Protein AF-A0A1Q8QLP8-F1 (afdb_monomer)

Organism: NCBI:txid1888891

Nearest PDB structures (foldseek):
  2b5a-assembly1_A  TM=9.177E-01  e=2.809E-03  [Bacillus] caldolyticus
  1y7y-assembly1_B  TM=9.613E-01  e=7.771E-03  Aeromonas hydrophila
  8ezt-assembly1_D-2  TM=8.370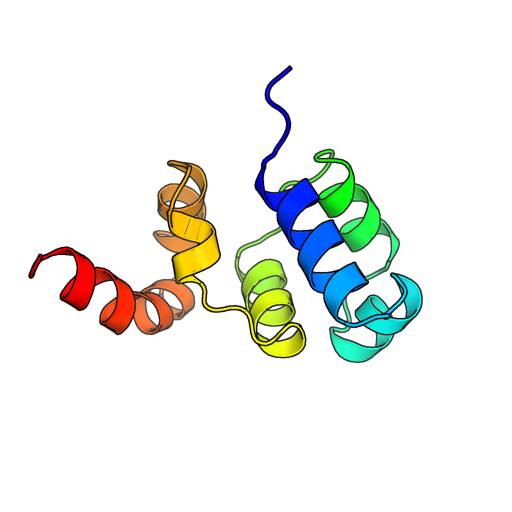E-01  e=3.727E-03  Legionella pneumophila
  5woq-assembly2_C  TM=6.975E-01  e=9.207E-03  Mycolicibacterium smegmatis MC2 155
  3ivp-assembly2_C  TM=6.157E-01  e=3.944E-03  Clostridioides difficile 630

Sequence (95 aa):
MNECHFGRNLKRWRLDRGITLRELERRTGLKRQYLFRIEQGLYKGTPNQWIRLFKELNVSIDKFTSDSDYAERVFRSSLKARSLMANVWDKSSRE

Secondary structure (DSSP, 8-state):
----HHHHHHHHHHHHTT--HHHHHHHH---HHHHHHHHTTS----HHHHHHHHHHHT--THHHHTT-HHHHHHHTT-HHHHHHHHHHHTTTT--

Radius of gyration: 13.34 Å; Cα contacts (8 Å, |Δi|>4): 74; chains: 1; bounding box: 30×37×33 Å

pLDDT: mean 76.85, std 19.15, range [36.81, 97.88]

Mean predicted aligne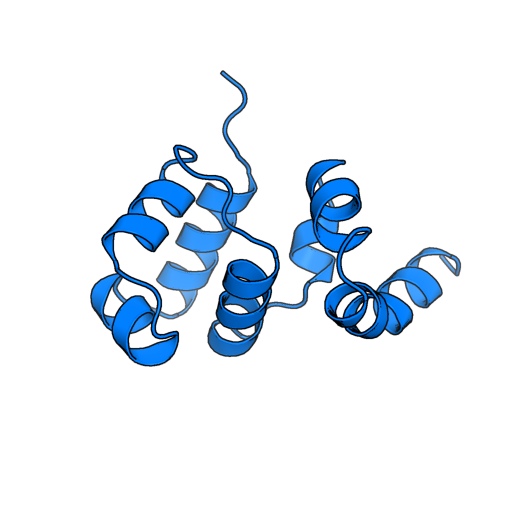d error: 8.78 Å

Solvent-accessible surface area (backbone atoms only — not comparable to full-atom values): 5616 Å² total; per-residue (Å²): 131,89,73,43,64,64,13,50,50,52,49,48,57,37,52,80,66,76,49,51,61,65,52,49,16,71,75,58,73,47,58,44,70,58,56,50,30,22,42,70,46,76,34,89,74,53,62,69,56,50,54,43,49,28,64,73,64,71,43,64,68,66,81,59,49,82,82,45,72,62,44,56,66,52,33,72,78,32,73,71,46,43,64,69,38,54,74,55,58,61,57,71,74,74,115

InterPro domains:
  IPR001387 Cro/C1-type, helix-turn-helix domain [PF01381] (10-64)
  IPR001387 Cro/C1-type, helix-turn-helix domain [PS50943] (10-64)
  IPR001387 Cro/C1-type, helix-turn-helix domain [SM00530] (9-64)
  IPR001387 Cro/C1-type, helix-turn-helix domain [cd00093] (7-64)
  IPR010982 Lambda repressor-like, DNA-binding domain superfamily [G3DSA:1.10.260.40] (3-85)
  IPR010982 Lambda repressor-like, DNA-binding domain superfamily [SSF47413] (3-69)

Foldseek 3Di:
DPFPVQLCVLVVLCVVVVHDLVRLCVQLVDDSVQNVCSNRVVHVDAPSSVVSSCVSSVNQCLVVPPDDPVSVVRQVVDPVSCVSCVVVVVVVVPD

Structure (mmCIF, N/CA/C/O backbone):
data_AF-A0A1Q8QLP8-F1
#
_entry.id   AF-A0A1Q8QLP8-F1
#
loop_
_atom_site.group_PDB
_atom_site.id
_atom_site.type_symbol
_atom_site.label_atom_id
_atom_site.label_alt_id
_atom_site.label_comp_id
_atom_site.label_asym_id
_atom_site.label_entity_id
_atom_site.label_seq_id
_atom_site.pdbx_PDB_ins_code
_atom_site.Cartn_x
_atom_site.Cartn_y
_atom_site.Cartn_z
_atom_site.occupancy
_atom_site.B_iso_or_equiv
_atom_site.auth_seq_id
_atom_site.auth_comp_id
_atom_site.auth_asym_id
_atom_site.auth_atom_id
_atom_site.pdbx_PDB_model_num
ATOM 1 N N . MET A 1 1 ? 5.286 -13.369 -17.493 1.00 36.81 1 MET A N 1
ATOM 2 C CA . MET A 1 1 ? 5.326 -12.042 -16.838 1.00 36.81 1 MET A CA 1
ATOM 3 C C . MET A 1 1 ? 4.806 -12.227 -15.424 1.00 36.81 1 MET A C 1
ATOM 5 O O . MET A 1 1 ? 3.672 -12.656 -15.281 1.00 36.81 1 MET A O 1
ATOM 9 N N . ASN A 1 2 ? 5.627 -11.994 -14.397 1.00 42.56 2 ASN A N 1
ATOM 10 C CA . ASN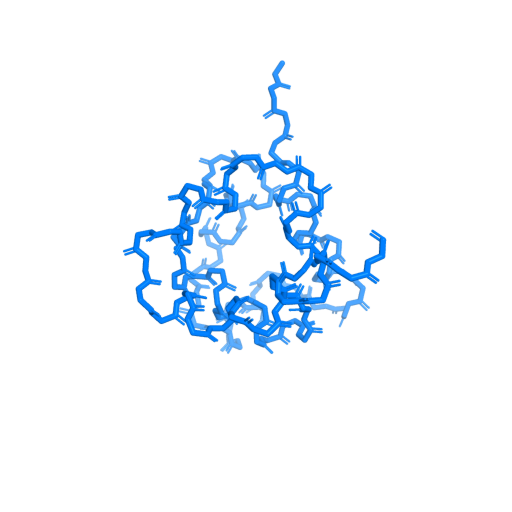 A 1 2 ? 5.206 -12.198 -13.007 1.00 42.56 2 ASN A CA 1
ATOM 11 C C . ASN A 1 2 ? 4.366 -11.002 -12.560 1.00 42.56 2 ASN A C 1
ATOM 13 O O . ASN A 1 2 ? 4.878 -9.974 -12.119 1.00 42.56 2 ASN A O 1
ATOM 17 N N . GLU A 1 3 ? 3.065 -11.133 -12.769 1.00 47.34 3 GLU A N 1
ATOM 18 C CA . GLU A 1 3 ? 2.038 -10.168 -12.422 1.00 47.34 3 GLU A CA 1
ATOM 19 C C . GLU A 1 3 ? 2.086 -9.917 -10.906 1.00 47.34 3 GLU A C 1
ATOM 21 O O . GLU A 1 3 ? 1.739 -10.786 -10.110 1.00 47.34 3 GLU A O 1
ATOM 26 N N . CYS A 1 4 ? 2.575 -8.745 -10.484 1.00 58.34 4 CYS A N 1
ATOM 27 C CA . CYS A 1 4 ? 2.753 -8.414 -9.069 1.00 58.34 4 CYS A CA 1
ATOM 28 C C . CYS A 1 4 ? 1.394 -8.483 -8.347 1.00 58.34 4 CYS A C 1
ATOM 30 O O . CYS A 1 4 ? 0.583 -7.559 -8.451 1.00 58.34 4 CYS A O 1
ATOM 32 N N . HIS A 1 5 ? 1.135 -9.586 -7.634 1.00 69.19 5 HIS A N 1
ATOM 33 C CA . HIS A 1 5 ? -0.124 -9.859 -6.928 1.00 69.19 5 HIS A CA 1
ATOM 34 C C . HIS A 1 5 ? -0.515 -8.700 -5.992 1.00 69.19 5 HIS A C 1
ATOM 36 O O . HIS A 1 5 ? -1.690 -8.363 -5.861 1.00 69.19 5 HIS A O 1
ATOM 42 N N . PHE A 1 6 ? 0.473 -7.985 -5.449 1.00 77.19 6 PHE A N 1
ATOM 43 C CA . PHE A 1 6 ? 0.272 -6.814 -4.594 1.00 77.19 6 PHE A CA 1
ATOM 44 C C . PHE A 1 6 ? -0.423 -5.641 -5.276 1.00 77.19 6 PHE A C 1
ATOM 46 O O . PHE A 1 6 ? -1.278 -5.003 -4.665 1.00 77.19 6 PHE A O 1
ATOM 53 N N . GLY A 1 7 ? -0.092 -5.357 -6.537 1.00 85.69 7 GLY A N 1
ATOM 54 C CA . GLY A 1 7 ? -0.741 -4.284 -7.291 1.00 85.69 7 GLY A CA 1
ATOM 55 C C . GLY A 1 7 ? -2.225 -4.567 -7.513 1.00 85.69 7 GLY A C 1
ATOM 56 O O . GLY A 1 7 ? -3.075 -3.701 -7.294 1.00 85.69 7 GLY A O 1
ATOM 57 N N . ARG A 1 8 ? -2.541 -5.819 -7.859 1.00 86.62 8 ARG A N 1
ATOM 58 C CA . ARG A 1 8 ? -3.920 -6.299 -8.021 1.00 86.62 8 ARG A CA 1
ATOM 59 C C . ARG A 1 8 ? -4.702 -6.239 -6.713 1.00 86.62 8 ARG A C 1
ATOM 61 O O . ARG A 1 8 ? -5.819 -5.724 -6.704 1.00 86.62 8 ARG A O 1
ATOM 68 N N . ASN A 1 9 ? -4.098 -6.682 -5.612 1.00 88.25 9 ASN A N 1
ATOM 69 C CA . ASN A 1 9 ? -4.712 -6.624 -4.286 1.00 88.25 9 ASN A CA 1
ATOM 70 C C . ASN A 1 9 ? -4.977 -5.182 -3.845 1.00 88.25 9 ASN A C 1
ATOM 72 O O . ASN A 1 9 ? -6.078 -4.885 -3.389 1.00 88.25 9 ASN A O 1
ATOM 76 N N . LEU A 1 10 ? -4.028 -4.266 -4.069 1.00 91.69 10 LEU A N 1
ATOM 77 C CA . LEU A 1 10 ? -4.229 -2.845 -3.787 1.00 91.69 10 LEU A CA 1
ATOM 78 C C . LEU A 1 10 ? -5.434 -2.286 -4.552 1.00 91.69 10 LEU A C 1
ATOM 80 O O . LEU A 1 10 ? -6.294 -1.635 -3.956 1.00 91.69 10 LEU A O 1
ATOM 84 N N . LYS A 1 11 ? -5.519 -2.574 -5.857 1.00 93.31 11 LYS A N 1
ATOM 85 C CA . LYS A 1 11 ? -6.649 -2.147 -6.689 1.00 93.31 11 LYS A CA 1
ATOM 86 C C . LYS A 1 11 ? -7.967 -2.702 -6.155 1.00 93.31 11 LYS A C 1
ATOM 88 O O . LYS A 1 11 ? -8.931 -1.950 -6.046 1.00 93.31 11 LYS A O 1
ATOM 93 N N . ARG A 1 12 ? -8.001 -3.987 -5.793 1.00 92.00 12 ARG A N 1
ATOM 94 C CA . ARG A 1 12 ? -9.182 -4.638 -5.214 1.00 92.00 12 ARG A CA 1
ATOM 95 C C . ARG A 1 12 ? -9.615 -3.958 -3.915 1.00 92.00 12 ARG A C 1
ATOM 97 O O . ARG A 1 12 ? -10.729 -3.461 -3.856 1.00 92.00 12 ARG A O 1
ATOM 104 N N . TRP A 1 13 ? -8.724 -3.817 -2.934 1.00 93.12 13 TRP A N 1
ATOM 105 C CA . TRP A 1 13 ? -9.041 -3.165 -1.654 1.00 93.12 13 TRP A CA 1
ATOM 106 C C . TRP A 1 13 ? -9.512 -1.718 -1.818 1.00 93.12 13 TRP A C 1
ATOM 108 O O . TRP A 1 13 ? -10.379 -1.251 -1.080 1.00 93.12 13 TRP A O 1
ATOM 118 N N . ARG A 1 14 ? -8.947 -0.994 -2.792 1.00 95.38 14 ARG A N 1
ATOM 119 C CA . ARG A 1 14 ? -9.376 0.367 -3.119 1.00 95.38 14 ARG A CA 1
ATOM 120 C C . ARG A 1 14 ? -10.802 0.387 -3.679 1.00 95.38 14 ARG A C 1
ATOM 122 O O . ARG A 1 14 ? -11.596 1.243 -3.289 1.00 95.38 14 ARG A O 1
ATOM 129 N N . LEU A 1 15 ? -11.115 -0.524 -4.599 1.00 95.50 15 LEU A N 1
ATOM 130 C CA . LEU A 1 15 ? -12.434 -0.622 -5.227 1.00 95.50 15 LEU A CA 1
ATOM 131 C C . LEU A 1 15 ? -13.504 -1.135 -4.260 1.00 95.50 15 LEU A C 1
ATOM 133 O O . LEU A 1 15 ? -14.598 -0.582 -4.259 1.00 95.50 15 LEU A O 1
ATOM 137 N N . ASP A 1 16 ? -13.169 -2.080 -3.378 1.00 93.81 16 ASP A N 1
ATOM 138 C CA . ASP A 1 16 ? -14.063 -2.575 -2.317 1.00 93.81 16 ASP A CA 1
ATOM 139 C C . ASP A 1 16 ? -14.497 -1.447 -1.360 1.00 93.81 16 ASP A C 1
ATOM 141 O O . ASP A 1 16 ? -15.553 -1.508 -0.737 1.00 93.81 16 ASP A O 1
ATOM 145 N N . ARG A 1 17 ? -13.696 -0.377 -1.266 1.00 93.06 17 ARG A N 1
ATOM 146 C CA . ARG A 1 17 ? -13.998 0.843 -0.499 1.00 93.06 17 ARG A CA 1
ATOM 147 C C . ARG A 1 17 ? -14.678 1.946 -1.308 1.00 93.06 17 ARG A C 1
ATOM 149 O O . ARG A 1 17 ? -14.922 3.020 -0.765 1.00 93.06 17 ARG A O 1
ATOM 156 N N . GLY A 1 18 ? -14.923 1.732 -2.599 1.00 96.31 18 GLY A N 1
ATOM 157 C CA . GLY A 1 18 ? -15.567 2.711 -3.476 1.00 96.31 18 GLY A CA 1
ATOM 158 C C . GLY A 1 18 ? -14.762 3.997 -3.699 1.00 96.31 18 GLY A C 1
ATOM 159 O O . GLY A 1 18 ? -15.339 5.020 -4.058 1.00 96.31 18 GLY A O 1
ATOM 160 N N . ILE A 1 19 ? -13.439 3.987 -3.486 1.00 97.19 19 ILE A N 1
ATOM 161 C CA . ILE A 1 19 ? -12.608 5.197 -3.595 1.00 9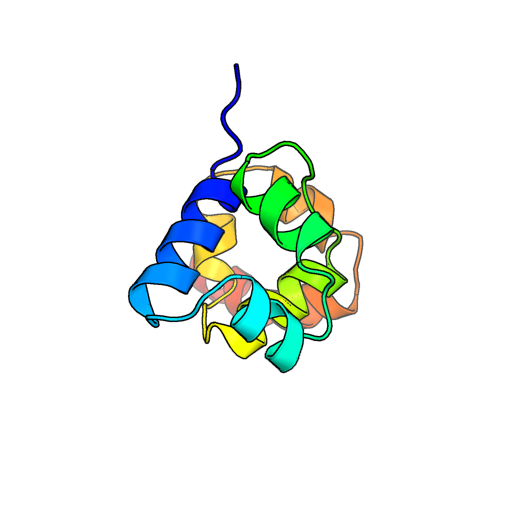7.19 19 ILE A CA 1
ATOM 162 C C . ILE A 1 19 ? -11.777 5.230 -4.884 1.00 97.19 19 ILE A C 1
ATOM 164 O O . ILE A 1 19 ? -11.287 4.219 -5.395 1.00 97.19 19 ILE A O 1
ATOM 168 N N . THR A 1 20 ? -11.575 6.431 -5.425 1.00 97.88 20 THR A N 1
ATOM 169 C CA . THR A 1 20 ? -10.729 6.648 -6.609 1.00 97.88 20 THR A CA 1
ATOM 170 C C . THR A 1 20 ? -9.246 6.720 -6.233 1.00 97.88 20 THR A C 1
ATOM 172 O O . THR A 1 20 ? -8.891 6.903 -5.071 1.00 97.88 20 THR A O 1
ATOM 175 N N . LEU A 1 21 ? -8.345 6.642 -7.219 1.00 97.81 21 LEU A N 1
ATOM 176 C CA . LEU A 1 21 ? -6.913 6.875 -6.978 1.00 97.81 21 LEU A CA 1
ATOM 177 C C . LEU A 1 21 ? -6.612 8.305 -6.491 1.00 97.81 21 LEU A C 1
ATOM 179 O O . LEU A 1 21 ? -5.661 8.495 -5.740 1.00 97.81 21 LEU A O 1
ATOM 183 N N . ARG A 1 22 ? -7.403 9.306 -6.909 1.00 97.62 22 ARG A N 1
ATOM 184 C CA . ARG A 1 22 ? -7.272 10.692 -6.418 1.00 97.62 22 ARG A CA 1
ATOM 185 C C . ARG A 1 22 ? -7.681 10.797 -4.952 1.00 97.62 22 ARG A C 1
ATOM 187 O O . ARG A 1 22 ? -7.012 11.465 -4.175 1.00 97.62 22 ARG A O 1
ATOM 194 N N . GLU A 1 23 ? -8.751 10.105 -4.577 1.00 97.69 23 GLU A N 1
ATOM 195 C CA . GLU A 1 23 ? -9.194 10.060 -3.188 1.00 97.69 23 GLU A CA 1
ATOM 196 C C . GLU A 1 23 ? -8.182 9.312 -2.313 1.00 97.69 23 GLU A C 1
ATOM 198 O O . GLU A 1 23 ? -7.809 9.794 -1.247 1.00 97.69 23 GLU A O 1
ATOM 203 N N . LEU A 1 24 ? -7.643 8.190 -2.798 1.00 97.25 24 LEU A N 1
ATOM 204 C CA . LEU A 1 24 ? -6.579 7.475 -2.097 1.00 97.25 24 LEU A CA 1
ATOM 205 C C . LEU A 1 24 ? -5.313 8.336 -1.945 1.00 97.25 24 LEU A C 1
ATOM 207 O O . LEU A 1 24 ? -4.690 8.306 -0.885 1.00 97.25 24 LEU A O 1
ATOM 211 N N . GLU A 1 25 ? -4.951 9.142 -2.950 1.00 97.75 25 GLU A N 1
ATOM 212 C CA . GLU A 1 25 ? -3.876 10.138 -2.824 1.00 97.75 25 GLU A CA 1
ATOM 213 C C . GLU A 1 25 ? -4.171 11.139 -1.709 1.00 97.75 25 GLU A C 1
ATOM 215 O O . GLU A 1 25 ? -3.315 11.355 -0.854 1.00 97.75 25 GLU A O 1
ATOM 220 N N . ARG A 1 26 ? -5.377 11.717 -1.681 1.00 97.56 26 ARG A N 1
ATOM 221 C CA . ARG A 1 26 ? -5.771 12.709 -0.673 1.00 97.56 26 ARG A CA 1
ATOM 222 C C . ARG A 1 26 ? -5.681 12.152 0.747 1.00 97.56 26 ARG A C 1
ATOM 224 O O . ARG A 1 26 ? -5.212 12.845 1.643 1.00 97.56 26 ARG A O 1
ATOM 231 N N . ARG A 1 27 ? -6.106 10.904 0.949 1.00 96.44 27 ARG A N 1
ATOM 232 C CA . ARG A 1 27 ? -6.131 10.265 2.273 1.00 96.44 27 ARG A CA 1
ATOM 233 C C . ARG A 1 27 ? -4.768 9.770 2.730 1.00 96.44 27 ARG A C 1
ATOM 235 O O . ARG A 1 27 ? -4.393 9.927 3.885 1.00 96.44 27 ARG A O 1
ATOM 242 N N . THR A 1 28 ? -4.005 9.185 1.812 1.00 95.19 28 THR A N 1
ATOM 243 C CA . THR A 1 28 ? -2.703 8.610 2.157 1.00 95.19 28 THR A CA 1
ATOM 244 C C . THR A 1 28 ? -1.589 9.630 2.093 1.00 95.19 28 THR A C 1
ATOM 246 O O . THR A 1 28 ? -0.590 9.423 2.771 1.00 95.19 28 THR A O 1
ATOM 249 N N . GLY A 1 29 ? -1.718 10.687 1.284 1.00 96.12 29 GLY A N 1
ATOM 250 C CA . GLY A 1 29 ? -0.666 11.624 0.880 1.00 96.12 29 GLY A CA 1
ATOM 251 C C . GLY A 1 29 ? 0.326 11.045 -0.142 1.00 96.12 29 GLY A C 1
ATOM 252 O O . GLY A 1 29 ? 1.440 11.558 -0.271 1.00 96.12 29 GLY A O 1
ATOM 253 N N . LEU A 1 30 ? -0.009 9.931 -0.802 1.00 95.88 30 LEU A N 1
ATOM 254 C CA . LEU A 1 30 ? 0.810 9.307 -1.845 1.00 95.88 30 LEU A CA 1
ATOM 255 C C . LEU A 1 30 ? 0.353 9.776 -3.221 1.00 95.88 30 LEU A C 1
ATOM 257 O O . LEU A 1 30 ? -0.813 9.617 -3.560 1.00 95.88 30 LEU A O 1
ATOM 261 N N . LYS A 1 31 ? 1.270 10.291 -4.047 1.00 97.06 31 LYS A N 1
ATOM 262 C CA . LYS A 1 31 ? 0.910 10.785 -5.384 1.00 97.06 31 LYS A CA 1
ATOM 263 C C . LYS A 1 31 ? 0.202 9.703 -6.203 1.00 97.06 31 LYS A C 1
ATOM 265 O O . LYS A 1 31 ? 0.713 8.585 -6.320 1.00 97.06 31 LYS A O 1
ATOM 270 N N . ARG A 1 32 ? -0.910 10.061 -6.856 1.00 96.94 32 ARG A N 1
ATOM 271 C CA . ARG A 1 32 ? -1.708 9.185 -7.733 1.00 96.94 32 ARG A CA 1
ATOM 272 C C . ARG A 1 32 ? -0.859 8.444 -8.757 1.00 96.94 32 ARG A C 1
ATOM 274 O O . ARG A 1 32 ? -1.146 7.292 -9.055 1.00 96.94 32 ARG A O 1
ATOM 281 N N . GLN A 1 33 ? 0.190 9.080 -9.284 1.00 96.38 33 GLN A N 1
ATOM 282 C CA . GLN A 1 33 ? 1.108 8.450 -10.235 1.00 96.38 33 GLN A CA 1
ATOM 283 C C . GLN A 1 33 ? 1.805 7.218 -9.638 1.00 96.38 33 GLN A C 1
ATOM 285 O O . GLN A 1 33 ? 1.913 6.199 -10.316 1.00 96.38 33 GLN A O 1
ATOM 290 N N . TYR A 1 34 ? 2.234 7.274 -8.373 1.00 94.75 34 TYR A N 1
ATOM 291 C CA . TYR A 1 34 ? 2.821 6.115 -7.697 1.00 94.75 34 TYR A CA 1
ATOM 292 C C . TYR A 1 34 ? 1.771 5.043 -7.435 1.00 94.75 34 TYR A C 1
ATOM 294 O O . TYR A 1 34 ? 2.021 3.885 -7.745 1.00 94.75 34 TYR A O 1
ATOM 302 N N . LEU A 1 35 ? 0.588 5.425 -6.948 1.00 95.75 35 LEU A N 1
ATOM 303 C CA . LEU A 1 35 ? -0.518 4.491 -6.708 1.00 95.75 35 LEU A CA 1
ATOM 304 C C . LEU A 1 35 ? -0.914 3.740 -7.986 1.00 95.75 35 LEU A C 1
ATOM 306 O O . LEU A 1 35 ? -1.012 2.518 -7.980 1.00 95.75 35 LEU A O 1
ATOM 310 N N . PHE A 1 36 ? -1.046 4.459 -9.102 1.00 95.69 36 PHE A N 1
ATOM 311 C CA . PHE A 1 36 ? -1.319 3.873 -10.412 1.00 95.69 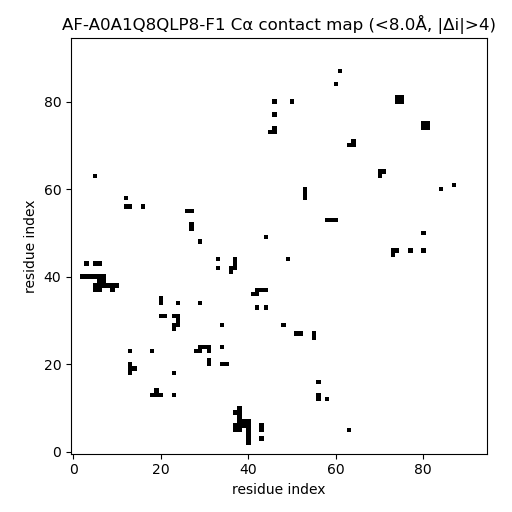36 PHE A CA 1
ATOM 312 C C . PHE A 1 36 ? -0.231 2.876 -10.821 1.00 95.69 36 PHE A C 1
ATOM 314 O O . PHE A 1 36 ? -0.538 1.744 -11.180 1.00 95.69 36 PHE A O 1
ATOM 321 N N . ARG A 1 37 ? 1.049 3.258 -10.722 1.00 94.44 37 ARG A N 1
ATOM 322 C CA . ARG A 1 37 ? 2.160 2.355 -11.058 1.00 94.44 37 ARG A CA 1
ATOM 323 C C . ARG A 1 37 ? 2.201 1.118 -10.158 1.00 94.44 37 ARG A C 1
ATOM 325 O O . ARG A 1 37 ? 2.573 0.059 -10.654 1.00 94.44 37 ARG A O 1
ATOM 332 N N . ILE A 1 38 ? 1.807 1.237 -8.886 1.00 92.62 38 ILE A N 1
ATOM 333 C CA . ILE A 1 38 ? 1.662 0.085 -7.984 1.00 92.62 38 ILE A CA 1
ATOM 334 C C . ILE A 1 38 ? 0.549 -0.833 -8.477 1.00 92.62 38 ILE A C 1
ATOM 336 O O . ILE A 1 38 ? 0.798 -2.021 -8.658 1.00 92.62 38 ILE A O 1
ATOM 340 N N . GLU A 1 39 ? -0.640 -0.300 -8.771 1.00 93.25 39 GLU A N 1
ATOM 341 C CA . GLU A 1 39 ? -1.767 -1.105 -9.269 1.00 93.25 39 GLU A CA 1
ATOM 342 C C . GLU A 1 39 ? -1.470 -1.807 -10.599 1.00 93.25 39 GLU A C 1
ATOM 344 O O . GLU A 1 39 ? -1.968 -2.902 -10.836 1.00 93.25 39 GLU A O 1
ATOM 349 N N . GLN A 1 40 ? -0.644 -1.199 -11.454 1.00 90.94 40 GLN A N 1
ATOM 350 C CA . GLN A 1 40 ? -0.195 -1.790 -12.719 1.00 90.94 40 GLN A CA 1
ATOM 351 C C . GLN A 1 40 ? 0.993 -2.760 -12.562 1.00 90.94 40 GLN A C 1
ATOM 353 O O . GLN A 1 40 ? 1.465 -3.313 -13.549 1.00 90.94 40 GLN A O 1
ATOM 358 N N . GLY A 1 41 ? 1.541 -2.934 -11.353 1.00 87.69 41 GLY A N 1
ATOM 359 C CA . GLY A 1 41 ? 2.735 -3.757 -11.120 1.00 87.69 41 GLY A CA 1
ATOM 360 C C . GLY A 1 41 ? 4.043 -3.162 -11.667 1.00 87.69 41 GLY A C 1
ATOM 361 O O . GLY A 1 41 ? 5.085 -3.808 -11.601 1.00 87.69 41 GLY A O 1
ATOM 362 N N . LEU A 1 42 ? 4.013 -1.919 -12.155 1.00 88.19 42 LEU A N 1
ATOM 363 C CA . LEU A 1 42 ? 5.157 -1.177 -12.709 1.00 88.19 42 LEU A CA 1
ATOM 364 C C . LEU A 1 42 ? 6.065 -0.577 -11.628 1.00 88.19 42 LEU A C 1
ATOM 366 O O . LEU A 1 42 ? 7.135 -0.036 -11.916 1.00 88.19 42 LEU A O 1
ATOM 370 N N . TYR A 1 43 ? 5.600 -0.581 -10.383 1.00 87.75 43 TYR A N 1
ATOM 371 C CA . TYR A 1 43 ? 6.335 -0.099 -9.229 1.00 87.75 43 TYR A CA 1
ATOM 372 C C . TYR A 1 43 ? 5.924 -0.905 -8.004 1.00 87.75 43 TYR A C 1
ATOM 374 O O . TYR A 1 43 ? 4.742 -1.039 -7.718 1.00 87.75 43 TYR A O 1
ATOM 382 N N . LYS A 1 44 ? 6.888 -1.445 -7.258 1.00 83.88 44 LYS A N 1
ATOM 383 C CA . LYS A 1 44 ? 6.563 -2.334 -6.136 1.00 83.88 44 LYS A CA 1
ATOM 384 C C . LYS A 1 44 ? 6.225 -1.605 -4.829 1.00 83.88 44 LYS A C 1
ATOM 386 O O . LYS A 1 44 ? 5.743 -2.242 -3.898 1.00 83.88 44 LYS A O 1
ATOM 391 N N . GLY A 1 45 ? 6.463 -0.295 -4.755 1.00 87.00 45 GLY A N 1
ATOM 392 C CA . GLY A 1 45 ? 6.261 0.504 -3.546 1.00 87.00 45 GLY A CA 1
ATOM 393 C C . GLY A 1 45 ? 7.314 0.266 -2.458 1.00 87.00 45 GLY A C 1
ATOM 394 O O . GLY A 1 45 ? 7.920 -0.800 -2.376 1.00 87.00 45 GLY A O 1
ATOM 395 N N . THR A 1 46 ? 7.544 1.266 -1.609 1.00 87.50 46 THR A N 1
ATOM 396 C CA . THR A 1 46 ? 8.417 1.154 -0.428 1.00 87.50 46 THR A CA 1
ATOM 397 C C . THR A 1 46 ? 7.642 0.637 0.791 1.00 87.50 46 THR A C 1
ATOM 399 O O . THR A 1 46 ? 6.417 0.790 0.842 1.00 87.50 46 THR A O 1
ATOM 402 N N . PRO A 1 47 ? 8.319 0.097 1.826 1.00 83.69 47 PRO A N 1
ATOM 403 C CA . PRO A 1 47 ? 7.651 -0.346 3.054 1.00 83.69 47 PRO A CA 1
ATOM 404 C C . PRO A 1 47 ? 6.754 0.734 3.675 1.00 83.69 47 PRO A C 1
ATOM 406 O O . PRO A 1 47 ? 5.630 0.461 4.082 1.00 83.69 47 PRO A O 1
ATOM 409 N N . ASN A 1 48 ? 7.215 1.989 3.699 1.00 87.38 48 ASN A N 1
ATOM 410 C CA . ASN A 1 48 ? 6.459 3.097 4.284 1.00 87.38 48 ASN A CA 1
ATOM 411 C C . ASN A 1 48 ? 5.198 3.446 3.474 1.00 87.38 48 ASN A C 1
ATOM 413 O O . ASN A 1 48 ? 4.178 3.833 4.042 1.00 87.38 48 ASN A O 1
ATOM 417 N N . GLN A 1 49 ? 5.247 3.300 2.146 1.00 91.81 49 GLN A N 1
ATOM 418 C CA . GLN A 1 49 ? 4.063 3.472 1.302 1.00 91.81 49 GLN A CA 1
ATOM 419 C C . GLN A 1 49 ? 3.029 2.389 1.606 1.00 91.81 49 GLN A C 1
ATOM 421 O O . GLN A 1 49 ? 1.865 2.716 1.816 1.00 91.81 49 GLN A O 1
ATOM 426 N N . TRP A 1 50 ? 3.458 1.132 1.722 1.00 89.62 50 TRP A N 1
ATOM 427 C CA . TRP A 1 50 ? 2.573 0.026 2.085 1.00 89.62 50 TRP A CA 1
ATOM 428 C C . TRP A 1 50 ? 1.964 0.191 3.476 1.00 89.62 50 TRP A C 1
ATOM 430 O O . TRP A 1 50 ? 0.758 0.048 3.613 1.00 89.62 50 TRP A O 1
ATOM 440 N N . ILE A 1 51 ? 2.738 0.610 4.482 1.00 87.38 51 ILE A N 1
ATOM 441 C CA . ILE A 1 51 ? 2.210 0.907 5.827 1.00 87.38 51 ILE A CA 1
ATOM 442 C C . ILE A 1 51 ? 1.0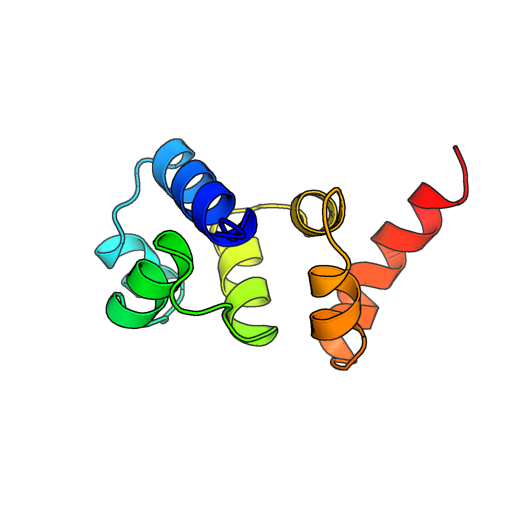93 1.962 5.772 1.00 87.38 51 ILE A C 1
ATOM 444 O O . ILE A 1 51 ? 0.045 1.788 6.395 1.00 87.38 51 ILE A O 1
ATOM 448 N N . ARG A 1 52 ? 1.284 3.045 5.005 1.00 91.94 52 ARG A N 1
ATOM 449 C CA . ARG A 1 52 ? 0.251 4.084 4.822 1.00 91.94 52 ARG A CA 1
ATOM 450 C C . ARG A 1 52 ? -0.993 3.525 4.135 1.00 91.94 52 ARG A C 1
ATOM 452 O O . ARG A 1 52 ? -2.103 3.836 4.553 1.00 91.94 52 ARG A O 1
ATOM 459 N N . LEU A 1 53 ? -0.801 2.696 3.110 1.00 92.44 53 LEU A N 1
ATOM 460 C CA . LEU A 1 53 ? -1.887 2.055 2.373 1.00 92.44 53 LEU A CA 1
ATOM 461 C C . LEU A 1 53 ? -2.682 1.087 3.249 1.00 92.44 53 LEU A C 1
ATOM 463 O O . LEU A 1 53 ? -3.903 1.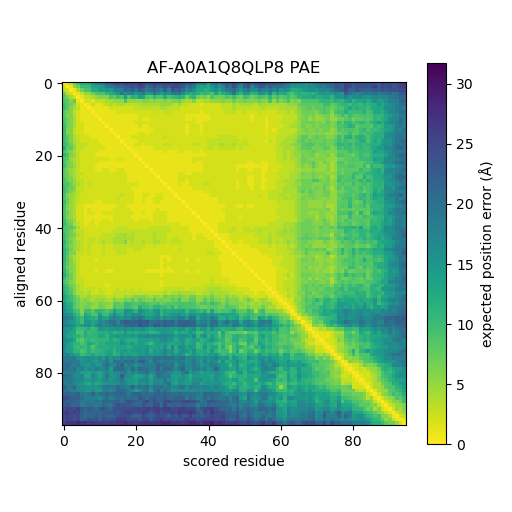161 3.249 1.00 92.44 53 LEU A O 1
ATOM 467 N N . PHE A 1 54 ? -2.022 0.235 4.033 1.00 90.69 54 PHE A N 1
ATOM 468 C CA . PHE A 1 54 ? -2.697 -0.691 4.946 1.00 90.69 54 PHE A CA 1
ATOM 469 C C . PHE A 1 54 ? -3.508 0.035 6.005 1.00 90.69 54 PHE A C 1
ATOM 471 O O . PHE A 1 54 ? -4.658 -0.327 6.244 1.00 90.69 54 PHE A O 1
ATOM 478 N N . LYS A 1 55 ? -2.931 1.091 6.591 1.00 89.56 55 LYS A N 1
ATOM 479 C CA . LYS A 1 55 ? -3.620 1.911 7.587 1.00 89.56 55 LYS A CA 1
ATOM 480 C C . LYS A 1 55 ? -4.881 2.552 7.004 1.00 89.56 55 LYS A C 1
ATOM 482 O O . LYS A 1 55 ? -5.937 2.463 7.616 1.00 89.56 55 LYS A O 1
ATOM 487 N N . GLU A 1 56 ? -4.784 3.164 5.825 1.00 94.12 56 GLU A N 1
ATOM 488 C CA . GLU A 1 56 ? -5.936 3.810 5.181 1.00 94.12 56 GLU A CA 1
ATOM 489 C C . GLU A 1 56 ? -6.989 2.796 4.712 1.00 94.12 56 GLU A C 1
ATOM 491 O O . GLU A 1 56 ? -8.192 2.996 4.874 1.00 94.12 56 GLU A O 1
ATOM 496 N N . LEU A 1 57 ? -6.549 1.677 4.140 1.00 90.81 57 LEU A N 1
ATOM 497 C CA . LEU A 1 57 ? -7.444 0.657 3.600 1.00 90.81 57 LEU A CA 1
ATOM 498 C C . LEU A 1 57 ? -7.955 -0.317 4.679 1.00 90.81 57 LEU A C 1
ATOM 500 O O . LEU A 1 57 ? -8.742 -1.208 4.358 1.00 90.81 57 LEU A O 1
ATOM 504 N N . ASN A 1 58 ? -7.571 -0.135 5.948 1.00 89.25 58 ASN A N 1
ATOM 505 C CA . ASN A 1 58 ? -7.840 -1.052 7.065 1.00 89.25 58 ASN A CA 1
ATOM 506 C C . ASN A 1 58 ? -7.595 -2.522 6.685 1.00 89.25 58 ASN A C 1
ATOM 508 O O . ASN A 1 58 ? -8.424 -3.400 6.926 1.00 89.25 58 ASN A O 1
ATOM 512 N N . VAL A 1 59 ? -6.487 -2.767 5.993 1.00 86.19 59 VAL A N 1
ATOM 513 C CA . VAL A 1 59 ? -6.096 -4.103 5.550 1.00 86.19 59 VAL A CA 1
ATOM 514 C C . VAL A 1 59 ? -4.992 -4.581 6.469 1.00 86.19 59 VAL A C 1
ATOM 516 O O . VAL A 1 59 ? -3.973 -3.904 6.602 1.00 86.19 59 VAL A O 1
ATOM 519 N N . SER A 1 60 ? -5.186 -5.751 7.081 1.00 80.81 60 SER A N 1
ATOM 520 C CA . SER A 1 60 ? -4.108 -6.358 7.850 1.00 80.81 60 SER A CA 1
ATOM 521 C C . SER A 1 60 ? -2.970 -6.765 6.931 1.00 80.81 60 SER A C 1
ATOM 523 O O . SER A 1 60 ? -3.178 -7.289 5.835 1.00 80.81 60 SER A O 1
ATOM 525 N N . ILE A 1 61 ? -1.759 -6.552 7.415 1.00 72.25 61 ILE A N 1
ATOM 526 C CA . ILE A 1 61 ? -0.529 -6.895 6.716 1.00 72.25 61 ILE A CA 1
ATOM 527 C C . ILE A 1 61 ? -0.377 -8.406 6.487 1.00 72.25 61 ILE A C 1
ATOM 529 O O . ILE A 1 61 ? 0.282 -8.801 5.534 1.00 72.25 61 ILE A O 1
ATOM 533 N N . ASP A 1 62 ? -1.066 -9.249 7.262 1.00 69.44 62 ASP A N 1
ATOM 534 C CA . ASP A 1 62 ? -1.174 -10.697 7.027 1.00 69.44 62 ASP A CA 1
ATOM 535 C C . ASP A 1 62 ? -1.729 -11.011 5.634 1.00 69.44 62 ASP A C 1
ATOM 537 O O . ASP A 1 62 ? -1.255 -11.909 4.948 1.00 69.44 62 ASP A O 1
ATOM 541 N N . LYS A 1 63 ? -2.684 -10.203 5.143 1.00 68.56 63 LYS A N 1
ATOM 542 C CA . LYS A 1 63 ? -3.228 -10.353 3.780 1.00 68.56 63 LYS A CA 1
ATOM 543 C C . LYS A 1 63 ? -2.213 -10.005 2.689 1.00 68.56 63 LYS A C 1
ATOM 545 O O . LYS A 1 63 ? -2.492 -10.191 1.506 1.00 68.56 63 LYS A O 1
ATOM 550 N N . PHE A 1 64 ? -1.067 -9.451 3.072 1.00 66.12 64 PHE A N 1
ATOM 551 C CA . PHE A 1 64 ? 0.058 -9.179 2.193 1.00 66.12 64 PHE A CA 1
ATOM 552 C C . PHE A 1 64 ? 1.122 -10.288 2.242 1.00 66.12 64 PHE A C 1
ATOM 554 O O . PHE A 1 64 ? 1.918 -10.388 1.317 1.00 66.12 64 PHE A O 1
ATOM 561 N N . THR A 1 65 ? 1.176 -11.132 3.274 1.00 60.66 65 THR A N 1
ATOM 562 C CA . THR A 1 65 ? 2.236 -12.151 3.410 1.00 60.66 65 THR A CA 1
ATOM 563 C C . THR A 1 65 ? 1.850 -13.510 2.838 1.00 60.66 65 THR A C 1
ATOM 565 O O . THR A 1 65 ? 2.746 -14.293 2.542 1.00 60.66 65 THR A O 1
ATOM 568 N N . SER A 1 66 ? 0.559 -13.774 2.612 1.00 54.91 66 SER A N 1
ATOM 569 C CA . SER A 1 66 ? 0.055 -15.106 2.244 1.00 54.91 66 SER A CA 1
ATOM 570 C C . SER A 1 66 ? 0.503 -15.647 0.877 1.00 54.91 66 SER A C 1
ATOM 572 O O . SER A 1 66 ? 0.098 -16.749 0.538 1.00 54.91 66 SER A O 1
ATOM 574 N N . ASP A 1 67 ? 1.296 -14.909 0.085 1.00 51.09 67 ASP A N 1
ATOM 575 C CA . ASP A 1 67 ? 1.584 -15.313 -1.302 1.00 51.09 67 ASP A CA 1
ATOM 576 C C . ASP A 1 67 ? 2.963 -14.915 -1.876 1.00 51.09 67 ASP A C 1
ATOM 578 O O . ASP A 1 67 ? 3.192 -15.108 -3.070 1.00 51.09 67 ASP A O 1
ATOM 582 N N . SER A 1 68 ? 3.912 -14.327 -1.116 1.00 56.25 68 SER A N 1
ATOM 583 C CA . SER A 1 68 ? 5.260 -14.117 -1.696 1.00 56.25 68 SER A CA 1
ATOM 584 C C . SER A 1 68 ? 6.400 -13.744 -0.731 1.00 56.25 68 SER A C 1
ATOM 586 O O . SER A 1 68 ? 6.243 -12.865 0.124 1.00 56.25 68 SER A O 1
ATOM 588 N N . ASP A 1 69 ? 7.609 -14.214 -1.070 1.00 60.84 69 ASP A N 1
ATOM 589 C CA . ASP A 1 69 ? 8.930 -13.802 -0.549 1.00 60.84 69 ASP A CA 1
ATOM 590 C C . ASP A 1 69 ? 9.184 -12.279 -0.517 1.00 60.84 69 ASP A C 1
ATOM 592 O O . ASP A 1 69 ? 10.101 -11.789 0.149 1.00 60.84 69 ASP A O 1
ATOM 596 N N . TYR A 1 70 ? 8.424 -11.487 -1.281 1.00 63.03 70 TYR A N 1
ATOM 597 C CA . TYR A 1 70 ? 8.564 -10.030 -1.327 1.00 63.03 70 TYR A CA 1
ATOM 598 C C . TYR A 1 70 ? 8.224 -9.376 0.010 1.00 63.03 70 TYR A C 1
ATOM 600 O O . TYR A 1 70 ? 8.927 -8.453 0.417 1.00 63.03 70 TYR A O 1
ATOM 608 N N . ALA A 1 71 ? 7.174 -9.846 0.692 1.00 61.97 71 ALA A N 1
ATOM 609 C CA . ALA A 1 71 ? 6.777 -9.290 1.980 1.00 61.97 71 ALA A CA 1
ATOM 610 C C . ALA A 1 71 ? 7.912 -9.458 2.991 1.00 61.97 71 ALA A C 1
ATOM 612 O O . ALA A 1 71 ? 8.322 -8.496 3.643 1.00 61.97 71 ALA A O 1
ATOM 613 N N . GLU A 1 72 ? 8.511 -10.646 3.019 1.00 61.12 72 GLU A N 1
ATOM 614 C CA . GLU A 1 72 ? 9.643 -10.929 3.884 1.00 61.12 72 GLU A CA 1
ATOM 615 C C . GLU A 1 72 ? 10.854 -10.044 3.547 1.00 61.12 72 GLU A C 1
ATOM 617 O O . GLU A 1 72 ? 11.433 -9.420 4.437 1.00 61.12 72 GLU A O 1
ATOM 622 N N . ARG A 1 73 ? 11.195 -9.880 2.262 1.00 63.81 73 ARG A N 1
ATOM 623 C CA . ARG A 1 73 ? 12.356 -9.080 1.822 1.00 63.81 73 ARG A CA 1
ATOM 624 C C . ARG A 1 73 ? 12.197 -7.574 2.061 1.00 63.81 73 ARG A C 1
ATOM 626 O O . ARG A 1 73 ? 13.164 -6.887 2.389 1.00 63.81 73 ARG A O 1
ATOM 633 N N . VAL A 1 74 ? 10.986 -7.053 1.889 1.00 64.38 74 VAL A N 1
ATOM 634 C CA . VAL A 1 74 ? 10.666 -5.620 2.016 1.00 64.38 74 VAL A CA 1
ATOM 635 C C . VAL A 1 74 ? 10.510 -5.222 3.474 1.00 64.38 74 VAL A C 1
ATOM 637 O O . VAL A 1 74 ? 10.957 -4.145 3.863 1.00 64.38 74 VAL A O 1
ATOM 640 N N . PHE A 1 75 ? 9.904 -6.079 4.296 1.00 65.31 75 PHE A N 1
ATOM 641 C CA . PHE A 1 75 ? 9.633 -5.752 5.693 1.00 65.31 75 PHE A CA 1
ATOM 642 C C . PHE A 1 75 ? 10.745 -6.191 6.656 1.00 65.31 75 PHE A C 1
ATOM 644 O O . PHE A 1 75 ? 10.923 -5.521 7.676 1.00 65.31 75 PHE A O 1
ATOM 651 N N . ARG A 1 76 ? 11.586 -7.193 6.329 1.00 59.88 76 ARG A N 1
ATOM 652 C CA . ARG A 1 76 ? 12.766 -7.541 7.159 1.00 59.88 76 ARG A CA 1
ATOM 653 C C . ARG A 1 76 ? 13.734 -6.376 7.343 1.00 59.88 76 ARG A C 1
ATOM 655 O O . ARG A 1 76 ? 14.398 -6.328 8.375 1.00 59.88 76 ARG A O 1
ATOM 662 N N . SER A 1 77 ? 13.835 -5.456 6.388 1.00 56.06 77 SER A N 1
ATOM 663 C CA . SER A 1 77 ? 14.759 -4.316 6.453 1.00 56.06 77 SER A CA 1
ATOM 664 C C . SER A 1 77 ? 14.211 -3.112 7.236 1.00 56.06 77 SER A C 1
ATOM 666 O O . SER A 1 77 ? 14.950 -2.162 7.476 1.00 56.06 77 SER A O 1
ATOM 668 N N . SER A 1 78 ? 12.949 -3.140 7.694 1.00 61.09 78 SER A N 1
ATOM 669 C CA . SER A 1 78 ? 12.334 -2.038 8.447 1.00 61.09 78 SER A CA 1
ATOM 670 C C . SER A 1 78 ? 11.965 -2.455 9.874 1.00 61.09 78 SER A C 1
ATOM 672 O O . SER A 1 78 ? 11.014 -3.203 10.082 1.00 61.09 78 SER A O 1
ATOM 674 N N . LEU A 1 79 ? 12.660 -1.908 10.881 1.00 54.34 79 LEU A N 1
ATOM 675 C CA . LEU A 1 79 ? 12.364 -2.144 12.308 1.00 54.34 79 LEU A CA 1
ATOM 676 C C . LEU A 1 79 ? 10.903 -1.817 12.670 1.00 54.34 79 LEU A C 1
ATOM 678 O O . LEU A 1 79 ? 10.272 -2.527 13.450 1.00 54.34 79 LEU A O 1
ATOM 682 N N . LYS A 1 80 ? 10.333 -0.783 12.039 1.00 59.59 80 LYS A N 1
ATOM 683 C CA . LYS A 1 80 ? 8.935 -0.375 12.231 1.00 59.59 80 LYS A CA 1
ATOM 684 C C . LYS A 1 80 ? 7.950 -1.396 11.657 1.00 59.59 80 LYS A C 1
ATOM 686 O O . LYS A 1 80 ? 6.913 -1.649 12.258 1.00 59.59 80 LYS A O 1
ATOM 691 N N . ALA A 1 81 ? 8.293 -2.012 10.526 1.00 59.41 81 ALA A N 1
ATOM 692 C CA . ALA A 1 81 ? 7.504 -3.101 9.966 1.00 59.41 81 ALA A CA 1
ATOM 693 C C . ALA A 1 81 ? 7.641 -4.389 10.785 1.00 59.41 81 ALA A C 1
ATOM 695 O O . ALA A 1 81 ? 6.643 -5.063 10.991 1.00 59.41 81 ALA A O 1
ATOM 696 N N . ARG A 1 82 ? 8.832 -4.696 11.321 1.00 59.56 82 ARG A N 1
ATOM 697 C CA . ARG A 1 82 ? 9.032 -5.842 12.226 1.00 59.56 82 ARG A CA 1
ATOM 698 C C . ARG A 1 82 ? 8.159 -5.753 13.475 1.00 59.56 82 ARG A C 1
ATOM 700 O O . ARG A 1 82 ? 7.547 -6.743 13.841 1.00 59.56 82 ARG A O 1
ATOM 707 N N . SER A 1 83 ? 8.052 -4.573 14.088 1.00 62.03 83 SER A N 1
ATOM 708 C CA . SER A 1 83 ? 7.157 -4.358 15.234 1.00 62.03 83 SER A CA 1
ATOM 709 C C . SER A 1 83 ? 5.680 -4.572 14.872 1.00 62.03 83 SER A C 1
ATOM 711 O O . SER A 1 83 ? 4.950 -5.167 15.656 1.00 62.03 83 SER A O 1
ATOM 713 N N . LEU A 1 84 ? 5.254 -4.164 13.670 1.00 61.22 84 LEU A N 1
ATOM 714 C CA . LEU A 1 84 ? 3.903 -4.439 13.163 1.00 61.22 84 LEU A CA 1
ATOM 715 C C . LEU A 1 84 ? 3.697 -5.927 12.805 1.00 61.22 84 LEU A C 1
ATOM 717 O O . LEU A 1 84 ? 2.585 -6.424 12.941 1.00 61.22 84 LEU A O 1
ATOM 721 N N . 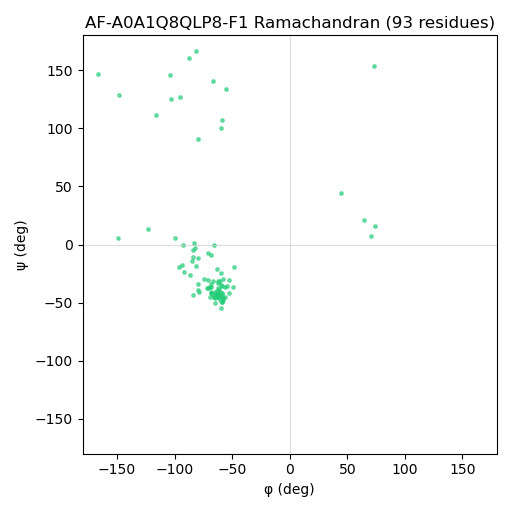MET A 1 85 ? 4.755 -6.636 12.383 1.00 57.59 85 MET A N 1
ATOM 722 C CA . MET A 1 85 ? 4.744 -8.075 12.062 1.00 57.59 85 MET A CA 1
ATOM 723 C C . MET A 1 85 ? 4.867 -8.980 13.296 1.00 57.59 85 MET A C 1
ATOM 725 O O . MET A 1 85 ? 4.582 -10.170 13.196 1.00 57.59 85 MET A O 1
ATOM 729 N N . ALA A 1 86 ? 5.332 -8.472 14.439 1.00 56.34 86 ALA A N 1
ATOM 730 C CA . ALA A 1 86 ? 5.679 -9.308 15.592 1.00 56.34 86 ALA A CA 1
ATOM 731 C C . ALA A 1 86 ? 4.478 -10.121 16.114 1.00 56.34 86 ALA A C 1
ATOM 733 O O . ALA A 1 86 ? 4.637 -11.278 16.482 1.00 56.34 86 ALA A O 1
ATOM 734 N N . ASN A 1 87 ? 3.269 -9.556 16.043 1.00 50.66 87 ASN A N 1
ATOM 735 C CA . ASN A 1 87 ? 2.029 -10.233 16.446 1.00 50.66 87 ASN A CA 1
ATOM 736 C C . ASN A 1 87 ? 1.409 -11.110 15.338 1.00 50.66 87 ASN A C 1
ATOM 738 O O . ASN A 1 87 ? 0.502 -11.893 15.607 1.00 50.66 87 ASN A O 1
ATOM 742 N N . VAL A 1 88 ? 1.871 -10.945 14.096 1.00 49.47 88 VAL A N 1
ATOM 743 C CA . VAL A 1 88 ? 1.432 -11.685 12.901 1.00 49.47 88 VAL A CA 1
ATOM 744 C C . VAL A 1 88 ? 2.186 -13.013 12.798 1.00 49.47 88 VAL A C 1
ATOM 746 O O . VAL A 1 88 ? 1.590 -14.063 12.573 1.00 49.47 88 VAL A O 1
ATOM 749 N N . TRP A 1 89 ? 3.499 -12.989 13.045 1.00 45.09 89 TRP A N 1
ATOM 750 C CA . TRP A 1 89 ? 4.356 -14.175 12.948 1.00 45.09 89 TRP A CA 1
ATOM 751 C C . TRP A 1 89 ? 4.180 -15.161 14.120 1.00 45.09 89 TRP A C 1
ATOM 753 O O . TRP A 1 89 ? 4.322 -16.369 13.935 1.00 45.09 89 TRP A O 1
ATOM 763 N N . ASP A 1 90 ? 3.817 -14.666 15.309 1.00 47.69 90 ASP A N 1
ATOM 764 C CA . ASP A 1 90 ? 3.569 -15.493 16.505 1.00 47.69 90 ASP A CA 1
ATOM 765 C C . ASP A 1 90 ? 2.334 -16.407 16.356 1.00 47.69 90 ASP A C 1
ATOM 767 O O . ASP A 1 90 ? 2.328 -17.535 16.847 1.00 47.69 90 ASP A O 1
ATOM 771 N N 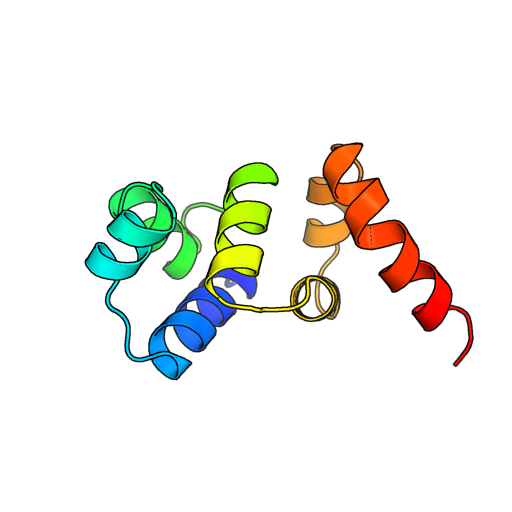. LYS A 1 91 ? 1.310 -15.974 15.603 1.00 45.66 91 LYS A N 1
ATOM 772 C CA . LYS A 1 91 ? 0.097 -16.777 15.360 1.00 45.66 91 LYS A CA 1
ATOM 773 C C . LYS A 1 91 ? 0.274 -17.851 14.290 1.00 45.66 91 LYS A C 1
ATOM 775 O O . LYS A 1 91 ? -0.274 -18.933 14.445 1.00 45.66 91 LYS A O 1
ATOM 780 N N . SER A 1 92 ? 1.080 -17.595 13.258 1.00 41.31 92 SER A N 1
ATOM 781 C CA . SER A 1 92 ? 1.345 -18.576 12.191 1.00 41.31 92 SER A CA 1
ATOM 782 C C . SER A 1 92 ? 2.220 -19.758 12.634 1.00 41.31 92 SER A C 1
ATOM 784 O O . SER A 1 92 ? 2.401 -20.690 11.863 1.00 41.31 92 SER A O 1
ATOM 786 N N . SER A 1 93 ? 2.777 -19.722 13.851 1.00 40.69 93 SER A N 1
ATOM 787 C CA . SER A 1 93 ? 3.589 -20.807 14.426 1.00 40.69 93 SER A CA 1
ATOM 788 C C . SER A 1 93 ? 2.799 -21.700 15.400 1.00 40.69 93 SER A C 1
ATOM 790 O O . SER A 1 93 ? 3.396 -22.546 16.064 1.00 40.69 93 SER A O 1
ATOM 792 N N . ARG A 1 94 ? 1.479 -21.488 15.540 1.00 40.19 94 ARG A N 1
ATOM 793 C CA . ARG A 1 94 ? 0.599 -22.225 16.469 1.00 40.19 94 ARG A CA 1
ATOM 794 C C . ARG A 1 94 ? -0.592 -22.929 15.802 1.00 40.19 94 ARG A C 1
ATOM 796 O O . ARG A 1 94 ? -1.481 -23.374 16.524 1.00 40.19 94 ARG A O 1
ATOM 803 N N . GLU A 1 95 ? -0.599 -23.067 14.481 1.00 37.06 95 GLU A N 1
ATOM 804 C CA . GLU A 1 95 ? -1.571 -23.898 13.750 1.00 37.06 95 GLU A CA 1
ATOM 805 C C . GLU A 1 95 ? -0.860 -24.952 12.902 1.00 37.06 95 GLU A C 1
ATOM 807 O O . GLU A 1 95 ? 0.189 -24.613 12.305 1.00 37.06 95 GLU A O 1
#